Protein AF-A0A496VYL4-F1 (afdb_monomer)

Radius of gyration: 23.74 Å; Cα contacts (8 Å, |Δi|>4): 128; chains: 1; bounding box: 53×38×64 Å

Secondary structure (DSSP, 8-state):
--HHHHHHHHHHHHHHHHHHHHHHHTT-TT-HHHHHHHHHHHHHHHHHHHHHHHHHHHHHHHHHHGGG--HHHHHHHHHHTT-EEEEE-SSEEEEEPPGGG---TT-EEEEE-TT-TTTHHHHHHHHHHHHHHHTT--HHHHHHHHHTTTTTTTS-S--S-----

Structure (mmCIF, N/CA/C/O backbone):
data_AF-A0A496VYL4-F1
#
_entry.id   AF-A0A496VYL4-F1
#
loop_
_atom_site.group_PDB
_atom_site.id
_atom_site.type_symbol
_atom_site.label_atom_id
_atom_site.label_alt_id
_atom_site.label_comp_id
_atom_site.label_asym_id
_atom_site.label_entity_id
_atom_site.label_seq_id
_atom_site.pdbx_PDB_ins_code
_atom_site.Cartn_x
_atom_site.Cartn_y
_atom_site.Cartn_z
_atom_site.occupancy
_atom_site.B_iso_or_equiv
_atom_site.auth_seq_id
_atom_site.auth_comp_id
_atom_site.auth_asym_id
_atom_site.auth_atom_id
_atom_site.pdbx_PDB_model_num
ATOM 1 N N . MET A 1 1 ? -9.460 6.685 1.424 1.00 51.31 1 MET A N 1
ATOM 2 C CA . MET A 1 1 ? -9.322 6.609 2.893 1.00 51.31 1 MET A CA 1
ATOM 3 C C . MET A 1 1 ? -8.624 5.294 3.187 1.00 51.31 1 MET A C 1
ATOM 5 O O . MET A 1 1 ? -9.126 4.279 2.720 1.00 51.31 1 MET A O 1
ATOM 9 N N . ASN A 1 2 ? -7.431 5.313 3.788 1.00 74.12 2 ASN A N 1
ATOM 10 C CA . ASN A 1 2 ? -6.649 4.089 4.028 1.00 74.12 2 ASN A CA 1
ATOM 11 C C . ASN A 1 2 ? -7.262 3.313 5.215 1.00 74.12 2 ASN A C 1
ATOM 13 O O . ASN A 1 2 ? -7.763 3.931 6.154 1.00 74.12 2 ASN A O 1
ATOM 17 N N . THR A 1 3 ? -7.238 1.979 5.167 1.00 74.56 3 THR A N 1
ATOM 18 C CA . THR A 1 3 ? -7.681 1.055 6.225 1.00 74.56 3 THR A CA 1
ATOM 19 C C . THR A 1 3 ? -7.185 1.456 7.618 1.00 74.56 3 THR A C 1
ATOM 21 O O . THR A 1 3 ? -7.963 1.417 8.567 1.00 74.56 3 THR A O 1
ATOM 24 N N . ILE A 1 4 ? -5.937 1.923 7.740 1.00 76.88 4 ILE A N 1
ATOM 25 C CA . ILE A 1 4 ? -5.367 2.395 9.016 1.00 76.88 4 ILE A CA 1
ATOM 26 C C . ILE A 1 4 ? -6.142 3.612 9.553 1.00 76.88 4 ILE A C 1
ATOM 28 O O . ILE A 1 4 ? -6.553 3.612 10.709 1.00 76.88 4 ILE A O 1
ATOM 32 N N . GLN A 1 5 ? -6.444 4.600 8.704 1.00 74.06 5 GLN A N 1
ATOM 33 C CA . GLN A 1 5 ? -7.203 5.799 9.098 1.00 74.06 5 GLN A CA 1
ATOM 34 C C . GLN A 1 5 ? -8.640 5.465 9.523 1.00 74.06 5 GLN A C 1
ATOM 36 O O . GLN A 1 5 ? -9.181 6.078 10.442 1.00 74.06 5 GLN A O 1
ATOM 41 N N . LEU A 1 6 ? -9.269 4.484 8.865 1.00 79.12 6 LEU A N 1
ATOM 42 C CA . LEU A 1 6 ? -10.602 4.010 9.245 1.00 79.12 6 LEU A CA 1
ATOM 43 C C . LEU A 1 6 ? -10.576 3.326 10.624 1.00 79.12 6 LEU A C 1
ATOM 45 O O . LEU A 1 6 ? -11.468 3.556 11.441 1.00 79.12 6 LEU A O 1
ATOM 49 N N . LEU A 1 7 ? -9.546 2.519 10.901 1.00 81.69 7 LEU A N 1
ATOM 50 C CA . LEU A 1 7 ? -9.356 1.878 12.204 1.00 81.69 7 LEU A CA 1
ATOM 51 C C . LEU A 1 7 ? -9.106 2.909 13.314 1.00 81.69 7 LEU A C 1
ATOM 53 O O . LEU A 1 7 ? -9.735 2.817 14.366 1.00 81.69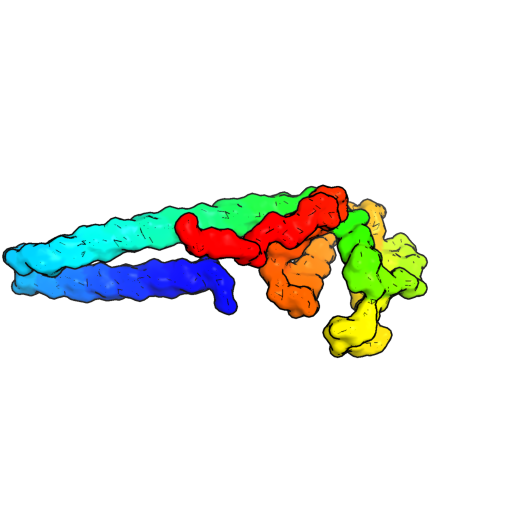 7 LEU A O 1
ATOM 57 N N . GLU A 1 8 ? -8.272 3.926 13.076 1.00 83.06 8 GLU A N 1
ATOM 58 C CA . GLU A 1 8 ? -8.048 5.026 14.030 1.00 83.06 8 GLU A CA 1
ATOM 59 C C . GLU A 1 8 ? -9.346 5.762 14.376 1.00 83.06 8 GLU A C 1
ATOM 61 O O . GLU A 1 8 ? -9.627 6.026 15.552 1.00 83.06 8 GLU A O 1
ATOM 66 N N . GLN A 1 9 ? -10.165 6.060 13.363 1.00 86.69 9 GLN A N 1
ATOM 67 C CA . GLN A 1 9 ? -11.455 6.708 13.565 1.00 86.69 9 GLN A CA 1
ATOM 68 C C . GLN A 1 9 ? -12.391 5.829 14.408 1.00 86.69 9 GLN A C 1
ATOM 70 O O . GLN A 1 9 ? -12.930 6.303 15.411 1.00 86.69 9 GLN A O 1
ATOM 75 N N . ASN A 1 10 ? -12.534 4.548 14.060 1.00 86.06 10 ASN A N 1
ATOM 76 C CA . ASN A 1 10 ? -13.405 3.615 14.782 1.00 86.06 10 ASN A CA 1
ATOM 77 C C . ASN A 1 10 ? -12.952 3.401 16.235 1.00 86.06 10 ASN A C 1
ATOM 79 O O . ASN A 1 10 ? -13.782 3.359 17.148 1.00 86.06 10 ASN A O 1
ATOM 83 N N . ILE A 1 11 ? -11.640 3.318 16.476 1.00 88.50 11 ILE A N 1
ATOM 84 C CA . ILE A 1 11 ? -11.063 3.248 17.825 1.00 88.50 11 ILE A CA 1
ATOM 85 C C . ILE A 1 11 ? -11.419 4.517 18.611 1.00 88.50 11 ILE A C 1
ATOM 87 O O . ILE A 1 11 ? -11.909 4.426 19.740 1.00 88.50 11 ILE A O 1
ATOM 91 N N . SER A 1 12 ? -11.235 5.700 18.015 1.00 90.38 12 SER A N 1
ATOM 92 C CA . SER A 1 12 ? -11.569 6.985 18.646 1.00 90.38 12 SER A CA 1
ATOM 93 C C . SER A 1 12 ? -13.055 7.090 19.006 1.00 90.38 12 SER A C 1
ATOM 95 O O . SER A 1 12 ? -13.408 7.499 20.116 1.00 90.38 12 SER A O 1
ATOM 97 N N . GLU A 1 13 ? -13.943 6.697 18.094 1.00 90.81 13 GLU A N 1
ATOM 98 C CA . GLU A 1 13 ? -15.390 6.692 18.322 1.00 90.81 13 GLU A CA 1
ATOM 99 C C . GLU A 1 13 ? -15.789 5.703 19.425 1.00 90.81 13 GLU A C 1
ATOM 101 O O . GLU A 1 13 ? -16.562 6.056 20.322 1.00 90.81 13 GLU A O 1
ATOM 106 N N . THR A 1 14 ? -15.191 4.510 19.439 1.00 88.38 14 THR A N 1
ATOM 107 C CA . THR A 1 14 ? -15.433 3.495 20.477 1.00 88.38 14 THR A CA 1
ATOM 108 C C . THR A 1 14 ? -14.983 3.984 21.857 1.00 88.38 14 THR A C 1
ATOM 110 O O . THR A 1 14 ? -15.708 3.804 22.838 1.00 88.38 14 THR A O 1
ATOM 113 N N . TYR A 1 15 ? -13.850 4.689 21.951 1.00 91.75 15 TYR A N 1
ATOM 114 C CA . TYR A 1 15 ? -13.413 5.327 23.198 1.00 91.75 15 TYR A CA 1
ATOM 115 C C . TYR A 1 15 ? -14.399 6.388 23.701 1.00 91.75 15 TYR A C 1
ATOM 117 O O . TYR A 1 15 ? -14.704 6.425 24.896 1.00 91.75 15 TYR A O 1
ATOM 125 N N . LYS A 1 16 ? -14.937 7.232 22.809 1.00 92.31 16 LYS A N 1
ATOM 126 C CA . LYS A 1 16 ? -15.950 8.239 23.179 1.00 92.31 16 LYS A CA 1
ATOM 127 C C . LYS A 1 16 ? -17.212 7.579 23.734 1.00 92.31 16 LYS A C 1
ATOM 129 O O . LYS A 1 16 ? -17.768 8.055 24.728 1.00 92.31 16 LYS A O 1
ATOM 134 N N . LEU A 1 17 ? -17.649 6.478 23.119 1.00 89.88 17 LEU A N 1
ATOM 135 C CA . LEU A 1 17 ? -18.786 5.698 23.602 1.00 89.88 17 LEU A CA 1
ATOM 136 C C . LEU A 1 17 ? -18.491 5.083 24.971 1.00 89.88 17 LEU A C 1
ATOM 138 O O . LEU A 1 17 ? -19.276 5.290 25.894 1.00 89.88 17 LEU A O 1
ATOM 142 N N . LEU A 1 18 ? -17.350 4.412 25.143 1.00 89.75 18 LEU A N 1
ATOM 143 C CA . LEU A 1 18 ? -16.940 3.849 26.434 1.00 89.75 18 LEU A CA 1
ATOM 144 C C . LEU A 1 18 ? -16.974 4.900 27.545 1.00 89.75 18 LEU A C 1
ATOM 146 O O . LEU A 1 18 ? -17.650 4.695 28.550 1.00 89.75 18 LEU A O 1
ATOM 150 N N . PHE A 1 19 ? -16.358 6.062 27.322 1.00 91.00 19 PHE A N 1
ATOM 151 C CA . PHE A 1 19 ? -16.356 7.157 28.293 1.00 91.00 19 PHE A CA 1
ATOM 152 C C . PHE A 1 19 ? -17.774 7.646 28.638 1.00 91.00 19 PHE A C 1
ATOM 154 O O . PHE A 1 19 ? -18.091 7.919 29.798 1.00 91.00 19 PHE A O 1
ATOM 161 N N . SER A 1 20 ? -18.665 7.742 27.645 1.00 91.25 20 SER A N 1
ATOM 162 C CA . SER A 1 20 ? -20.067 8.121 27.866 1.00 91.25 20 SER A CA 1
ATOM 163 C C . SER A 1 20 ? -20.814 7.094 28.725 1.00 91.25 20 SER A C 1
ATOM 165 O O . SER A 1 20 ? -21.515 7.462 29.672 1.00 91.25 20 SER A O 1
ATOM 167 N N . TYR A 1 21 ? -20.642 5.805 28.428 1.00 87.12 21 TYR A N 1
ATOM 168 C CA . TYR A 1 21 ? -21.300 4.722 29.155 1.00 87.12 21 TYR A CA 1
ATOM 169 C C . TYR A 1 21 ? -20.730 4.539 30.567 1.00 87.12 21 TYR A C 1
ATOM 171 O O . TYR A 1 21 ? -21.499 4.295 31.496 1.00 87.12 21 TYR A O 1
ATOM 179 N N . GLU A 1 22 ? -19.425 4.729 30.769 1.00 90.25 22 GLU A N 1
ATOM 180 C CA . GLU A 1 22 ? -18.802 4.712 32.097 1.00 90.25 22 GLU A CA 1
ATOM 181 C C . GLU A 1 22 ? -19.347 5.846 32.972 1.00 90.25 22 GLU A C 1
ATOM 183 O O . GLU A 1 22 ? -19.775 5.601 34.100 1.00 90.25 22 GLU A O 1
ATOM 188 N N . ASN A 1 23 ? -19.464 7.060 32.425 1.00 91.31 23 ASN A N 1
ATOM 189 C CA . ASN A 1 23 ? -20.078 8.197 33.121 1.00 91.31 23 ASN A CA 1
ATOM 190 C C . ASN A 1 23 ? -21.573 8.015 33.419 1.00 91.31 23 ASN A C 1
ATOM 192 O O . ASN A 1 23 ? -22.112 8.654 34.323 1.00 91.31 23 ASN A O 1
ATOM 196 N N . ARG A 1 24 ? -22.281 7.192 32.642 1.00 88.94 24 ARG A N 1
ATOM 197 C CA . ARG A 1 24 ? -23.668 6.815 32.944 1.00 88.94 24 ARG A CA 1
ATOM 198 C C . ARG A 1 24 ? -23.723 5.753 34.034 1.00 88.94 24 ARG A C 1
ATOM 200 O O . ARG A 1 24 ? -24.541 5.864 34.940 1.00 88.94 24 ARG A O 1
ATOM 207 N N . LEU A 1 25 ? -22.820 4.776 33.998 1.00 88.31 25 LEU A N 1
ATOM 208 C CA . LEU A 1 25 ? -22.752 3.723 35.007 1.00 88.31 25 LEU A CA 1
ATOM 209 C C . LEU A 1 25 ? -22.365 4.268 36.392 1.00 88.31 25 LEU A C 1
ATOM 211 O O . LEU A 1 25 ? -22.853 3.753 37.392 1.00 88.31 25 LEU A O 1
ATOM 215 N N . THR A 1 26 ? -21.557 5.329 36.482 1.00 89.31 26 THR A N 1
ATOM 216 C CA . THR A 1 26 ? -21.284 5.991 37.776 1.00 89.31 26 THR A CA 1
ATOM 217 C C . THR A 1 26 ? -22.541 6.594 38.405 1.00 89.31 26 THR A C 1
ATOM 219 O O . THR A 1 26 ? -22.654 6.623 39.628 1.00 89.31 26 THR A O 1
ATOM 222 N N . LYS A 1 27 ? -23.502 7.036 37.584 1.00 92.12 27 LYS A N 1
ATOM 223 C CA . LYS A 1 27 ? -24.802 7.562 38.032 1.00 92.12 27 LYS A CA 1
ATOM 224 C C . LYS A 1 27 ? -25.814 6.451 38.311 1.00 92.12 27 LYS A C 1
ATOM 226 O O . LYS A 1 27 ? -26.650 6.597 39.195 1.00 92.12 27 LYS A O 1
ATOM 231 N N . GLU A 1 28 ? -25.723 5.340 37.583 1.00 90.50 28 GLU A N 1
ATOM 232 C CA . GLU A 1 28 ? -26.632 4.195 37.682 1.00 90.50 28 GLU A CA 1
ATOM 233 C C . GLU A 1 28 ? -25.863 2.872 37.881 1.00 90.50 28 GLU A C 1
ATOM 235 O O . GLU A 1 28 ? -25.873 1.995 37.011 1.00 90.50 28 GLU A O 1
ATOM 240 N N . PRO A 1 29 ? -25.198 2.666 39.032 1.00 84.69 29 PRO A N 1
ATOM 241 C CA . PRO A 1 29 ? -24.260 1.555 39.207 1.00 84.69 29 PRO A CA 1
ATOM 242 C C . PRO A 1 29 ? -24.925 0.174 39.158 1.00 84.69 29 PRO A C 1
ATOM 244 O O . PRO A 1 29 ? -24.263 -0.813 38.827 1.00 84.69 29 PRO A O 1
ATOM 247 N N . ALA A 1 30 ? -26.221 0.083 39.464 1.00 88.62 30 ALA A N 1
ATOM 248 C CA . ALA A 1 30 ? -26.996 -1.158 39.419 1.00 88.62 30 ALA A CA 1
ATOM 249 C C . ALA A 1 30 ? -27.531 -1.504 38.014 1.00 88.62 30 ALA A C 1
ATOM 251 O O . ALA A 1 30 ? -28.143 -2.557 37.839 1.00 88.62 30 ALA A O 1
ATOM 252 N N . ASN A 1 31 ? -27.311 -0.652 37.007 1.00 90.94 31 ASN A N 1
ATOM 253 C CA . ASN A 1 31 ? -27.833 -0.868 35.662 1.00 90.94 31 ASN A CA 1
ATOM 254 C C . ASN A 1 31 ? -27.045 -1.975 34.937 1.00 90.94 31 ASN A C 1
ATOM 256 O O . ASN A 1 31 ? -25.977 -1.758 34.360 1.00 90.94 31 ASN A O 1
ATOM 260 N N . PHE A 1 32 ? -27.586 -3.192 34.988 1.00 89.38 32 PHE A N 1
ATOM 261 C CA . PHE A 1 32 ? -26.968 -4.390 34.422 1.00 89.38 32 PHE A CA 1
ATOM 262 C C . PHE A 1 32 ? -26.804 -4.315 32.897 1.00 89.38 32 PHE A C 1
ATOM 264 O O . PHE A 1 32 ? -25.782 -4.752 32.370 1.00 89.38 32 PHE A O 1
ATOM 271 N N . ALA A 1 33 ? -27.759 -3.697 32.196 1.00 89.75 33 ALA A N 1
ATOM 272 C CA . ALA A 1 33 ? -27.672 -3.510 30.751 1.00 89.75 33 ALA A CA 1
ATOM 273 C C . ALA A 1 33 ? -26.469 -2.627 30.376 1.00 89.75 33 ALA A C 1
ATOM 275 O O . ALA A 1 33 ? -25.699 -2.996 29.494 1.00 89.75 33 ALA A O 1
ATOM 276 N N . LEU A 1 34 ? -26.236 -1.522 31.102 1.00 86.69 34 LEU A N 1
ATOM 277 C CA . LEU A 1 34 ? -25.059 -0.669 30.882 1.00 86.69 34 LEU A CA 1
ATOM 278 C C . LEU A 1 34 ? -23.742 -1.424 31.110 1.00 86.69 34 LEU A C 1
ATOM 280 O O . LEU A 1 34 ? -22.788 -1.221 30.358 1.00 86.69 34 LEU A O 1
ATOM 284 N N . ARG A 1 35 ? -23.684 -2.318 32.106 1.00 86.62 35 ARG A N 1
ATOM 285 C CA . ARG A 1 35 ? -22.493 -3.146 32.368 1.00 86.62 35 ARG A CA 1
ATOM 286 C C . ARG A 1 35 ? -22.199 -4.112 31.221 1.00 86.62 35 ARG A C 1
ATOM 288 O O . ARG A 1 35 ? -21.048 -4.203 30.799 1.00 86.62 35 ARG A O 1
ATOM 295 N N . LEU A 1 36 ? -23.222 -4.793 30.701 1.00 90.38 36 LEU A N 1
ATOM 296 C CA . LEU A 1 36 ? -23.075 -5.691 29.551 1.00 90.38 36 LEU A CA 1
ATOM 297 C C . LEU A 1 36 ? -22.625 -4.934 28.298 1.00 90.38 36 LEU A C 1
ATOM 299 O O . LEU A 1 36 ? -21.694 -5.369 27.620 1.00 90.38 36 LEU A O 1
ATOM 303 N N . THR A 1 37 ? -23.227 -3.774 28.025 1.00 90.38 37 THR A N 1
ATOM 304 C CA . THR A 1 37 ? -22.833 -2.935 26.886 1.00 90.38 37 THR A CA 1
ATOM 305 C C . THR A 1 37 ? -21.386 -2.467 27.011 1.00 90.38 37 THR A C 1
ATOM 307 O O . THR A 1 37 ? -20.636 -2.547 26.042 1.00 90.38 37 THR A O 1
ATOM 310 N N . LEU A 1 38 ? -20.948 -2.045 28.202 1.00 89.50 38 LEU A N 1
ATOM 311 C CA . LEU A 1 38 ? -19.550 -1.676 28.445 1.00 89.50 38 LEU A CA 1
ATOM 312 C C . LEU A 1 38 ? -18.589 -2.842 28.218 1.00 89.50 38 LEU A C 1
ATOM 314 O O . LEU A 1 38 ? -17.527 -2.650 27.631 1.00 89.50 38 LEU A O 1
ATOM 318 N N . GLN A 1 39 ? -18.952 -4.048 28.654 1.00 91.38 39 GLN A N 1
ATOM 319 C CA . GLN A 1 39 ? -18.135 -5.234 28.414 1.00 91.38 39 GLN A CA 1
ATOM 320 C C . GLN A 1 39 ? -18.011 -5.533 26.914 1.00 91.38 39 GLN A C 1
ATOM 322 O O . GLN A 1 39 ? -16.901 -5.746 26.434 1.00 91.38 39 GLN A O 1
ATOM 327 N N . SER A 1 40 ? -19.117 -5.472 26.168 1.00 90.81 40 SER A N 1
ATOM 328 C CA . SER A 1 40 ? -19.110 -5.663 24.712 1.00 90.81 40 SER A CA 1
ATOM 329 C C . SER A 1 40 ? -18.275 -4.600 23.990 1.00 90.81 40 SER A C 1
ATOM 331 O O . SER A 1 40 ? -17.452 -4.949 23.147 1.00 90.81 40 SER A O 1
ATOM 333 N N . LEU A 1 41 ? -18.409 -3.323 24.369 1.00 87.94 41 LEU A N 1
ATOM 334 C CA . LEU A 1 41 ? -17.611 -2.232 23.802 1.00 87.94 41 LEU A CA 1
ATOM 335 C C . LEU A 1 41 ? -16.112 -2.396 24.090 1.00 87.94 41 LEU A C 1
ATOM 337 O O . LEU A 1 41 ? -15.293 -2.105 23.223 1.00 87.94 41 LEU A O 1
ATOM 341 N N . ARG A 1 42 ? -15.736 -2.885 25.280 1.00 91.44 42 ARG A N 1
ATOM 342 C CA . ARG A 1 42 ? -14.332 -3.178 25.618 1.00 91.44 42 ARG A CA 1
ATOM 343 C C . ARG A 1 42 ? -13.775 -4.326 24.784 1.00 91.44 42 ARG A C 1
ATOM 345 O O . ARG A 1 42 ? -12.652 -4.221 24.301 1.00 91.44 42 ARG A O 1
ATOM 352 N N . THR A 1 43 ? -14.550 -5.394 24.590 1.00 91.81 43 THR A N 1
ATOM 353 C CA . THR A 1 43 ? -14.153 -6.497 23.705 1.00 91.81 43 THR A CA 1
ATOM 354 C C . THR A 1 43 ? -13.946 -5.996 22.280 1.00 91.81 43 THR A C 1
ATOM 356 O O . THR A 1 43 ? -12.889 -6.232 21.705 1.00 91.81 43 THR A O 1
ATOM 359 N N . HIS A 1 44 ? -14.899 -5.227 21.753 1.00 89.75 44 HIS A N 1
ATOM 360 C CA . HIS A 1 44 ? -14.795 -4.672 20.408 1.00 89.75 44 HIS A CA 1
ATOM 361 C C . HIS A 1 44 ? -13.591 -3.729 20.251 1.00 89.75 44 HIS A C 1
ATOM 363 O O . HIS A 1 44 ? -12.873 -3.796 19.257 1.00 89.75 44 HIS A O 1
ATOM 369 N N . LEU A 1 45 ? -13.313 -2.887 21.254 1.00 89.62 45 LEU A N 1
ATOM 370 C CA . LEU A 1 45 ? -12.129 -2.029 21.253 1.00 89.62 45 LEU A CA 1
ATOM 371 C C . LEU A 1 45 ? -10.834 -2.850 21.184 1.00 89.62 45 LEU A C 1
ATOM 373 O O . LEU A 1 45 ? -9.944 -2.508 20.410 1.00 89.62 45 LEU A O 1
ATOM 377 N N . ASN A 1 46 ? -10.732 -3.930 21.962 1.00 88.44 46 ASN A N 1
ATOM 378 C CA . ASN A 1 46 ? -9.560 -4.806 21.933 1.00 88.44 46 ASN A CA 1
ATOM 379 C C . ASN A 1 46 ? -9.378 -5.454 20.552 1.00 88.44 46 ASN A C 1
ATOM 381 O O . ASN A 1 46 ? -8.258 -5.512 20.052 1.00 88.44 46 ASN A O 1
ATOM 385 N N . GLU A 1 47 ? -10.462 -5.902 19.914 1.00 90.44 47 GLU A N 1
ATOM 386 C CA . GLU A 1 47 ? -10.424 -6.448 18.551 1.00 90.44 47 GLU A CA 1
ATOM 387 C C . GLU A 1 47 ? -9.922 -5.410 17.540 1.00 90.44 47 GLU A C 1
ATOM 389 O O . GLU A 1 47 ? -9.008 -5.699 16.767 1.00 90.44 47 GLU A O 1
ATOM 394 N N . LEU A 1 48 ?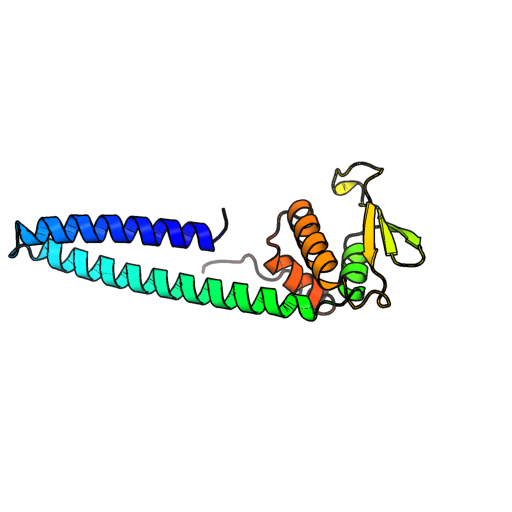 -10.457 -4.185 17.584 1.00 86.06 48 LEU A N 1
ATOM 395 C CA . LEU A 1 48 ? -10.018 -3.090 16.714 1.00 86.06 48 LEU A CA 1
ATOM 396 C C . LEU A 1 48 ? -8.542 -2.735 16.938 1.00 86.06 48 LEU A C 1
ATOM 398 O O . LEU A 1 48 ? -7.815 -2.482 15.979 1.00 86.06 48 LEU A O 1
ATOM 402 N N . GLN A 1 49 ? -8.076 -2.739 18.188 1.00 85.94 49 GLN A N 1
ATOM 403 C CA . GLN A 1 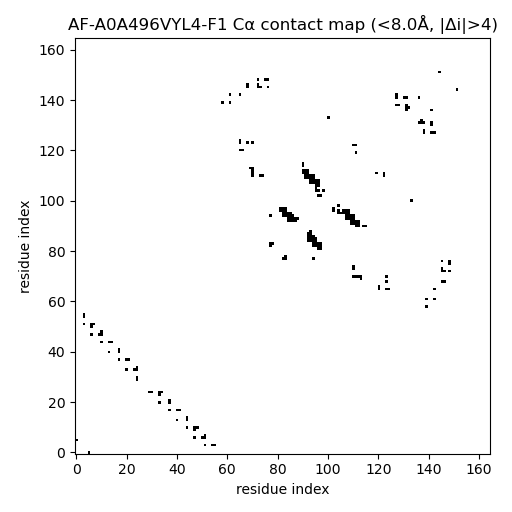49 ? -6.671 -2.485 18.517 1.00 85.94 49 GLN A CA 1
ATOM 404 C C . GLN A 1 49 ? -5.736 -3.588 18.015 1.00 85.94 49 GLN A C 1
ATOM 406 O O . GLN A 1 49 ? -4.629 -3.281 17.567 1.00 85.94 49 GLN A O 1
ATOM 411 N N . THR A 1 50 ? -6.166 -4.850 18.063 1.00 88.00 50 THR A N 1
ATOM 412 C CA . THR A 1 50 ? -5.422 -5.970 17.473 1.00 88.00 50 THR A CA 1
ATOM 413 C C . THR A 1 50 ? -5.326 -5.807 15.960 1.00 88.00 50 THR A C 1
ATOM 415 O O . THR A 1 50 ? -4.221 -5.809 15.427 1.00 88.00 50 THR A O 1
ATOM 418 N N . GLN A 1 51 ? -6.447 -5.539 15.284 1.00 81.62 51 GLN A N 1
ATOM 419 C CA . GLN A 1 51 ? -6.467 -5.302 13.835 1.00 81.62 51 GLN A CA 1
ATOM 420 C C . GLN A 1 51 ? -5.584 -4.116 13.431 1.00 81.62 51 GLN A C 1
ATOM 422 O O . GLN A 1 51 ? -4.861 -4.183 12.441 1.00 81.62 51 GLN A O 1
ATOM 427 N N . TYR A 1 52 ? -5.605 -3.033 14.211 1.00 79.75 52 TYR A N 1
ATOM 428 C CA . TYR A 1 52 ? -4.745 -1.873 13.985 1.00 79.75 52 TYR A CA 1
ATOM 429 C C . TYR A 1 52 ? -3.259 -2.216 14.131 1.00 79.75 52 TYR A C 1
ATOM 431 O O . TYR A 1 52 ? -2.441 -1.768 13.328 1.00 79.75 52 TYR A O 1
ATOM 439 N N . ARG A 1 53 ? -2.898 -3.031 15.129 1.00 83.81 53 ARG A N 1
ATOM 440 C CA . ARG A 1 53 ? -1.517 -3.487 15.321 1.00 83.81 53 ARG A CA 1
ATOM 441 C C . ARG A 1 53 ? -1.053 -4.359 14.162 1.00 83.81 53 ARG A C 1
ATOM 443 O O . ARG A 1 53 ? -0.000 -4.080 13.606 1.00 83.81 53 ARG A O 1
ATOM 450 N N . GLU A 1 54 ? -1.850 -5.346 13.768 1.00 80.69 54 GLU A N 1
ATOM 451 C CA . GLU A 1 54 ? -1.546 -6.234 12.640 1.00 80.69 54 GLU A CA 1
ATOM 452 C C . GLU A 1 54 ? -1.397 -5.446 11.331 1.00 80.69 54 GLU A C 1
ATOM 454 O O . GLU A 1 54 ? -0.442 -5.652 10.585 1.00 80.69 54 GLU A O 1
ATOM 459 N N . ALA A 1 55 ? -2.289 -4.483 11.077 1.00 72.12 55 ALA A N 1
ATOM 460 C CA . ALA A 1 55 ? -2.204 -3.608 9.910 1.00 72.12 55 ALA A CA 1
ATOM 461 C C . ALA A 1 55 ? -0.933 -2.739 9.919 1.00 72.12 55 ALA A C 1
ATOM 463 O O . ALA A 1 55 ? -0.310 -2.553 8.873 1.00 72.12 55 ALA A O 1
ATOM 464 N N . ASN A 1 56 ? -0.520 -2.239 11.086 1.00 72.19 56 ASN A N 1
ATOM 465 C CA . ASN A 1 56 ? 0.724 -1.481 11.228 1.00 72.19 56 ASN A CA 1
ATOM 466 C C . ASN A 1 56 ? 1.975 -2.354 11.112 1.00 72.19 56 ASN A C 1
ATOM 468 O O . ASN A 1 56 ? 2.952 -1.915 10.519 1.00 72.19 56 ASN A O 1
ATOM 472 N N . GLU A 1 57 ? 1.965 -3.577 11.639 1.00 72.50 57 GLU A N 1
ATOM 473 C CA . GLU A 1 57 ? 3.077 -4.523 11.486 1.00 72.50 57 GLU A CA 1
ATOM 474 C C . GLU A 1 57 ? 3.250 -4.934 10.021 1.00 72.50 57 GLU A C 1
ATOM 476 O O . GLU A 1 57 ? 4.375 -4.951 9.521 1.00 72.50 57 GLU A O 1
ATOM 481 N N . LEU A 1 58 ? 2.147 -5.167 9.301 1.00 64.00 58 LEU A N 1
ATOM 482 C CA . LEU A 1 58 ? 2.150 -5.373 7.850 1.00 64.00 58 LEU A CA 1
ATOM 483 C C . LEU A 1 58 ? 2.687 -4.139 7.114 1.00 64.00 58 LEU A C 1
ATOM 485 O O . LEU A 1 58 ? 3.564 -4.263 6.267 1.00 64.00 58 LEU A O 1
ATOM 489 N N . SER A 1 59 ? 2.227 -2.935 7.462 1.00 59.69 59 SER A N 1
ATOM 490 C CA . SER A 1 59 ? 2.728 -1.695 6.852 1.00 59.69 59 SER A CA 1
ATOM 491 C C . SER A 1 59 ? 4.218 -1.451 7.140 1.00 59.69 59 SER A C 1
ATOM 493 O O . SER A 1 59 ? 4.938 -0.987 6.260 1.00 59.69 59 SER A O 1
ATOM 495 N N . SER A 1 60 ? 4.686 -1.783 8.345 1.00 53.31 60 SER A N 1
ATOM 496 C CA . SER A 1 60 ? 6.086 -1.678 8.775 1.00 53.31 60 SER A CA 1
ATOM 497 C C . SER A 1 60 ? 6.978 -2.670 8.035 1.00 53.31 60 SER A C 1
ATOM 499 O O . SER A 1 60 ? 8.016 -2.280 7.511 1.00 53.31 60 SER A O 1
ATOM 501 N N . THR A 1 61 ? 6.566 -3.936 7.944 1.00 56.81 61 THR A N 1
ATOM 502 C CA . THR A 1 61 ? 7.316 -4.958 7.194 1.00 56.81 61 THR A CA 1
ATOM 503 C C . THR A 1 61 ? 7.360 -4.658 5.699 1.00 56.81 61 THR A C 1
ATOM 505 O O . THR A 1 61 ? 8.352 -4.974 5.054 1.00 56.81 61 THR A O 1
ATOM 508 N N . LEU A 1 62 ? 6.334 -4.004 5.149 1.00 54.19 62 LEU A N 1
ATOM 509 C CA . LEU A 1 62 ? 6.308 -3.564 3.752 1.00 54.19 62 LEU A CA 1
ATOM 510 C C . LEU A 1 62 ? 7.238 -2.365 3.485 1.00 54.19 62 LEU A C 1
ATOM 512 O O . LEU A 1 62 ? 7.845 -2.295 2.419 1.00 54.19 62 LEU A O 1
ATOM 516 N N . LEU A 1 63 ? 7.416 -1.457 4.451 1.00 51.25 63 LEU A N 1
ATOM 517 C CA . LEU A 1 63 ? 8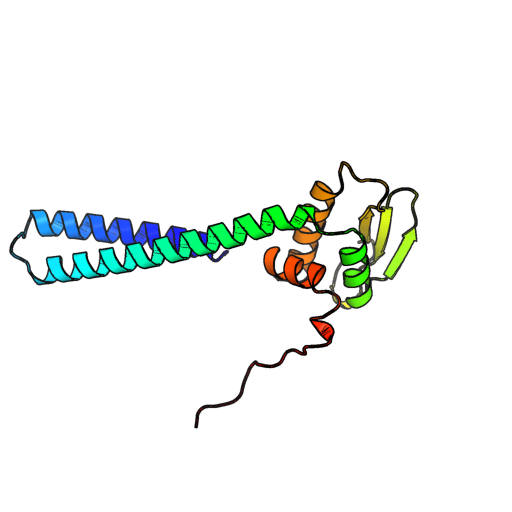.384 -0.355 4.349 1.00 51.25 63 LEU A CA 1
ATOM 518 C C . LEU A 1 63 ? 9.839 -0.845 4.391 1.00 51.25 63 LEU A C 1
ATOM 520 O O . LEU A 1 63 ? 10.644 -0.384 3.579 1.00 51.25 63 LEU A O 1
ATOM 524 N N . ASP A 1 64 ? 10.154 -1.817 5.253 1.00 54.78 64 ASP A N 1
ATOM 525 C CA . ASP A 1 64 ? 11.475 -2.475 5.288 1.00 54.78 64 ASP A CA 1
ATOM 526 C C . ASP A 1 64 ? 11.771 -3.219 3.970 1.00 54.78 64 ASP A C 1
ATOM 528 O O . ASP A 1 64 ? 12.909 -3.355 3.521 1.00 54.78 64 ASP A O 1
ATOM 532 N N . ASP A 1 65 ? 10.720 -3.643 3.277 1.00 58.91 65 ASP A N 1
ATOM 533 C CA . ASP A 1 65 ? 10.799 -4.458 2.079 1.00 58.91 65 ASP A CA 1
ATOM 534 C C . ASP A 1 65 ? 11.107 -3.671 0.791 1.00 58.91 65 ASP A C 1
ATOM 536 O O . ASP A 1 65 ? 11.530 -4.274 -0.209 1.00 58.91 65 ASP A O 1
ATOM 540 N N . ILE A 1 66 ? 10.945 -2.342 0.804 1.00 63.47 66 ILE A N 1
ATOM 541 C CA . ILE A 1 66 ? 11.358 -1.451 -0.294 1.00 63.47 66 ILE A CA 1
ATOM 542 C C . ILE A 1 66 ? 12.880 -1.473 -0.468 1.00 63.47 66 ILE A C 1
ATOM 544 O O . ILE A 1 66 ? 13.368 -1.358 -1.597 1.00 63.47 66 ILE A O 1
ATOM 548 N N . GLU A 1 67 ? 13.637 -1.690 0.613 1.00 60.19 67 GLU A N 1
ATOM 549 C CA . GLU A 1 67 ? 15.103 -1.768 0.576 1.00 60.19 67 GLU A CA 1
ATOM 550 C C . GLU A 1 67 ? 15.620 -2.905 -0.317 1.00 60.19 67 GLU A C 1
ATOM 552 O O . GLU A 1 67 ? 16.757 -2.867 -0.793 1.00 60.19 67 GLU A O 1
ATOM 557 N N . HIS A 1 68 ? 14.772 -3.896 -0.592 1.00 69.19 68 HIS A N 1
ATOM 558 C CA . HIS A 1 68 ? 15.087 -5.061 -1.413 1.00 69.19 68 HIS A CA 1
ATOM 559 C C . HIS A 1 68 ? 14.510 -4.996 -2.833 1.00 69.19 68 HIS A C 1
ATOM 561 O O . HIS A 1 68 ? 14.745 -5.911 -3.633 1.00 69.19 68 HIS A O 1
ATOM 567 N N . LEU A 1 69 ? 13.764 -3.940 -3.178 1.00 76.31 69 LEU A N 1
ATOM 568 C CA . LEU A 1 69 ? 13.312 -3.740 -4.552 1.00 76.31 69 LEU A CA 1
ATOM 569 C C . LEU A 1 69 ? 14.512 -3.426 -5.440 1.00 76.31 69 LEU A C 1
ATOM 571 O O . LEU A 1 69 ? 15.320 -2.555 -5.129 1.00 76.31 69 LEU A O 1
ATOM 575 N N . LYS A 1 70 ? 14.625 -4.121 -6.570 1.00 82.25 70 LYS A N 1
ATOM 576 C CA . LYS A 1 70 ? 15.677 -3.877 -7.559 1.00 82.25 70 LYS A CA 1
ATOM 577 C C . LYS A 1 70 ? 15.144 -2.987 -8.679 1.00 82.25 70 LYS A C 1
ATOM 579 O O . LYS A 1 70 ? 13.976 -3.141 -9.038 1.00 82.25 70 LYS A O 1
ATOM 584 N N . PRO A 1 71 ? 15.982 -2.135 -9.298 1.00 86.00 71 PRO A N 1
ATOM 585 C CA . PRO A 1 71 ? 15.589 -1.368 -10.480 1.00 86.00 71 PRO A CA 1
ATOM 586 C C . PRO A 1 71 ? 14.951 -2.222 -11.574 1.00 86.00 71 PRO A C 1
ATOM 588 O O . PRO A 1 71 ? 13.963 -1.811 -12.176 1.00 86.00 71 PRO A O 1
ATOM 591 N N . GLN A 1 72 ? 15.448 -3.448 -11.758 1.00 85.62 72 GLN A N 1
ATOM 592 C CA . GLN A 1 72 ? 14.915 -4.386 -12.740 1.00 85.62 72 GLN A CA 1
ATOM 593 C C . GLN A 1 72 ? 13.420 -4.690 -12.547 1.00 85.62 72 GLN A C 1
ATOM 595 O O . GLN A 1 72 ? 12.698 -4.770 -13.531 1.00 85.62 72 GLN A O 1
ATOM 600 N N . TYR A 1 73 ? 12.921 -4.767 -11.307 1.00 87.12 73 TYR A N 1
ATOM 601 C CA . TYR A 1 73 ? 11.502 -5.049 -11.049 1.00 87.12 73 TYR A CA 1
ATOM 602 C C . TYR A 1 73 ? 10.582 -3.947 -11.585 1.00 87.12 73 TYR A C 1
ATOM 604 O O . TYR A 1 73 ? 9.491 -4.226 -12.074 1.00 87.12 73 TYR A O 1
ATOM 612 N N . PHE A 1 74 ? 11.036 -2.694 -11.526 1.00 88.00 74 PHE A N 1
ATOM 613 C CA . PHE A 1 74 ? 10.310 -1.563 -12.095 1.00 88.00 74 PHE A CA 1
ATOM 614 C C . PHE A 1 74 ? 10.358 -1.592 -13.616 1.00 88.00 74 PHE A C 1
ATOM 616 O O . PHE A 1 74 ? 9.334 -1.387 -14.254 1.00 88.00 74 PHE A O 1
ATOM 623 N N . VAL A 1 75 ? 11.526 -1.882 -14.194 1.00 89.81 75 VAL A N 1
ATOM 624 C CA . VAL A 1 75 ? 11.680 -2.018 -15.648 1.00 89.81 75 VAL A CA 1
ATOM 625 C C . VAL A 1 75 ? 10.738 -3.091 -16.192 1.00 89.81 75 VAL A C 1
ATOM 627 O O . VAL A 1 75 ? 9.955 -2.808 -17.096 1.00 89.81 75 VAL A O 1
ATOM 630 N N . ASP A 1 76 ? 10.762 -4.286 -15.606 1.00 87.88 76 ASP A N 1
ATOM 631 C CA . ASP A 1 76 ? 9.926 -5.408 -16.040 1.00 87.88 76 ASP A CA 1
ATOM 632 C C . ASP A 1 76 ? 8.437 -5.067 -15.933 1.00 87.88 76 ASP A C 1
ATOM 634 O O . ASP A 1 76 ? 7.672 -5.307 -16.868 1.00 87.88 76 ASP A O 1
ATOM 638 N N . PHE A 1 77 ? 8.028 -4.449 -14.822 1.00 89.56 77 PHE A N 1
ATOM 639 C CA . PHE A 1 77 ? 6.653 -4.005 -14.625 1.00 89.56 77 PHE A CA 1
ATOM 640 C C . PHE A 1 77 ? 6.220 -2.957 -15.656 1.00 89.56 77 PHE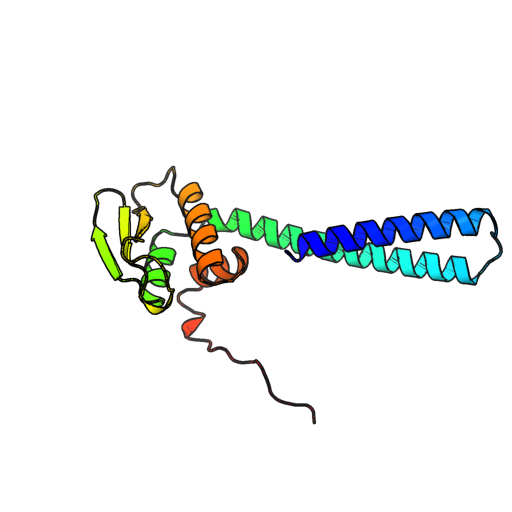 A C 1
ATOM 642 O O . PHE A 1 77 ? 5.146 -3.082 -16.239 1.00 89.56 77 PHE A O 1
ATOM 649 N N . LEU A 1 78 ? 7.040 -1.935 -15.911 1.00 91.44 78 LEU A N 1
ATOM 650 C CA . LEU A 1 78 ? 6.714 -0.881 -16.873 1.00 91.44 78 LEU A CA 1
ATOM 651 C C . LEU A 1 78 ? 6.546 -1.454 -18.282 1.00 91.44 78 LEU A C 1
ATOM 653 O O . LEU A 1 78 ? 5.540 -1.176 -18.936 1.00 91.44 78 LEU A O 1
ATOM 657 N N . LEU A 1 79 ? 7.476 -2.307 -18.715 1.00 90.50 79 LEU A N 1
ATOM 658 C CA . LEU A 1 79 ? 7.393 -2.981 -20.011 1.00 90.50 79 LEU A CA 1
ATOM 659 C C . LEU A 1 79 ? 6.138 -3.853 -20.114 1.00 90.50 79 LEU A C 1
ATOM 661 O O . LEU A 1 79 ? 5.439 -3.813 -21.126 1.00 90.50 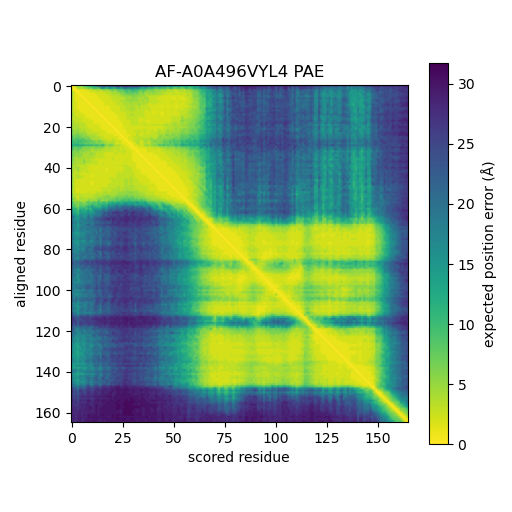79 LEU A O 1
ATOM 665 N N . LEU A 1 80 ? 5.811 -4.596 -19.055 1.00 88.81 80 LEU A N 1
ATOM 666 C CA . LEU A 1 80 ? 4.616 -5.434 -19.008 1.00 88.81 80 LEU A CA 1
ATOM 667 C C . LEU A 1 80 ? 3.322 -4.620 -19.104 1.00 88.81 80 LEU A C 1
ATOM 669 O O . LEU A 1 80 ? 2.377 -5.033 -19.775 1.00 88.81 80 LEU A O 1
ATOM 673 N N . MET A 1 81 ? 3.287 -3.451 -18.470 1.00 88.25 81 MET A N 1
ATOM 674 C CA . MET A 1 81 ? 2.151 -2.533 -18.542 1.00 88.25 81 MET A CA 1
ATOM 675 C C . MET A 1 81 ? 2.123 -1.706 -19.840 1.00 88.25 81 MET A C 1
ATOM 677 O O . MET A 1 81 ? 1.260 -0.843 -20.002 1.00 88.25 81 MET A O 1
ATOM 681 N N . GLY A 1 82 ? 3.037 -1.964 -20.781 1.00 89.19 82 GLY A N 1
ATOM 682 C CA . GLY A 1 82 ? 3.054 -1.347 -22.107 1.00 89.19 82 GLY A CA 1
ATOM 683 C C . GLY A 1 82 ? 3.737 0.018 -22.170 1.00 89.19 82 GLY A C 1
ATOM 684 O O . GLY A 1 82 ? 3.491 0.771 -23.111 1.00 89.19 82 GLY A O 1
ATOM 685 N N . TRP A 1 83 ? 4.575 0.356 -21.189 1.00 93.94 83 TRP A N 1
ATOM 686 C CA . TRP A 1 83 ? 5.416 1.547 -21.260 1.00 93.94 83 TRP A CA 1
ATOM 687 C C . TRP A 1 83 ? 6.548 1.344 -22.261 1.00 93.94 83 TRP A C 1
ATOM 689 O O . TRP A 1 83 ? 7.113 0.254 -22.374 1.00 93.94 83 TRP A O 1
ATOM 699 N N . ILE A 1 84 ? 6.895 2.409 -22.978 1.00 92.50 84 ILE A N 1
ATOM 700 C CA . ILE A 1 84 ? 7.843 2.347 -24.092 1.00 92.50 84 ILE A CA 1
ATOM 701 C C . ILE A 1 84 ? 9.151 3.022 -23.669 1.00 92.50 84 ILE A C 1
ATOM 703 O O . ILE A 1 84 ? 9.114 4.192 -23.293 1.00 92.50 84 ILE A O 1
ATOM 707 N N . PRO A 1 85 ? 10.307 2.340 -23.719 1.00 92.12 85 PRO A N 1
ATOM 708 C CA . PRO A 1 85 ? 11.586 2.986 -23.450 1.00 92.12 85 PRO A CA 1
ATOM 709 C C . PRO A 1 85 ? 11.890 4.022 -24.543 1.00 92.12 85 PRO A C 1
ATOM 711 O O . PRO A 1 85 ? 11.822 3.699 -25.729 1.00 92.12 85 PRO A O 1
ATOM 714 N N . ILE A 1 86 ? 12.221 5.253 -24.147 1.00 90.62 86 ILE A N 1
ATOM 715 C CA . ILE A 1 86 ? 12.449 6.375 -25.080 1.00 90.62 86 ILE A CA 1
ATOM 716 C C . ILE A 1 86 ? 13.931 6.736 -25.158 1.00 90.62 86 ILE A C 1
ATOM 718 O O . ILE A 1 86 ? 14.492 6.854 -26.246 1.00 90.62 86 ILE A O 1
ATOM 722 N N . THR A 1 87 ? 14.569 6.870 -23.993 1.00 87.00 87 THR A N 1
ATOM 723 C CA . THR A 1 87 ? 15.948 7.346 -23.871 1.00 87.00 87 THR A CA 1
ATOM 724 C C . THR A 1 87 ? 16.702 6.504 -22.853 1.00 87.00 87 THR A C 1
ATOM 726 O O . THR A 1 87 ? 16.196 6.184 -21.773 1.00 87.00 87 THR A O 1
ATOM 729 N N . GLU A 1 88 ? 17.951 6.172 -23.174 1.00 82.81 88 GLU A N 1
ATOM 730 C CA . GLU A 1 88 ? 18.877 5.545 -22.238 1.00 82.81 88 GLU A CA 1
ATOM 731 C C . GLU A 1 88 ? 20.002 6.528 -21.884 1.00 82.81 88 GLU A C 1
ATOM 733 O O . GLU A 1 88 ? 21.025 6.603 -22.561 1.00 82.81 88 GLU A O 1
ATOM 738 N N . GLY A 1 89 ? 19.797 7.298 -20.811 1.00 81.00 89 GLY A N 1
ATOM 739 C CA . GLY A 1 89 ? 20.801 8.215 -20.268 1.00 81.00 89 GLY A CA 1
ATOM 740 C C . GLY A 1 89 ? 21.920 7.486 -19.516 1.00 81.00 89 GLY A C 1
ATOM 741 O O . GLY A 1 89 ? 21.901 6.266 -19.363 1.00 81.00 89 GLY A O 1
ATOM 742 N N . GLU A 1 90 ? 22.907 8.221 -19.002 1.00 79.75 90 GLU A N 1
ATOM 743 C CA . GLU A 1 90 ? 24.039 7.630 -18.266 1.00 79.75 90 GLU A CA 1
ATOM 744 C C . GLU A 1 90 ? 23.604 7.004 -16.926 1.00 79.75 90 GLU A C 1
ATOM 746 O O . GLU A 1 90 ? 24.050 5.914 -16.561 1.00 79.75 90 GLU A O 1
ATOM 751 N N . HIS A 1 91 ? 22.672 7.654 -16.224 1.00 82.50 91 HIS A N 1
ATOM 752 C CA . HIS A 1 91 ? 22.233 7.258 -14.880 1.00 82.50 91 HIS A CA 1
ATOM 753 C C . HIS A 1 91 ? 20.785 6.764 -14.805 1.00 82.50 91 HIS A C 1
ATOM 755 O O . HIS A 1 91 ? 20.433 6.069 -13.852 1.00 82.50 91 HIS A O 1
ATOM 761 N N . PHE A 1 92 ? 19.960 7.077 -15.804 1.00 87.50 92 PHE A N 1
ATOM 762 C CA . PHE A 1 92 ? 18.526 6.787 -15.815 1.00 87.50 92 PHE A CA 1
ATOM 763 C C . PHE A 1 92 ? 18.092 6.172 -17.147 1.00 87.50 92 PHE A C 1
ATOM 765 O O . PHE A 1 92 ? 18.765 6.318 -18.170 1.00 87.50 92 PHE A O 1
ATOM 772 N N . ARG A 1 93 ? 16.961 5.468 -17.116 1.00 90.00 93 ARG A N 1
ATOM 773 C CA . ARG A 1 93 ? 16.196 5.039 -18.291 1.00 90.00 93 ARG A CA 1
ATOM 774 C C . ARG A 1 93 ? 14.831 5.706 -18.253 1.00 90.00 93 ARG A C 1
ATOM 776 O O . ARG A 1 93 ? 14.168 5.655 -17.218 1.00 90.00 93 ARG A O 1
ATOM 783 N N . GLU A 1 94 ? 14.426 6.295 -19.365 1.00 93.31 94 GLU A N 1
ATOM 784 C CA . GLU A 1 94 ? 13.148 6.994 -19.499 1.00 93.31 94 GLU A CA 1
ATOM 785 C C . GLU A 1 94 ? 12.119 6.110 -20.200 1.00 93.31 94 GLU A C 1
ATOM 787 O O . GLU A 1 94 ? 12.413 5.496 -21.231 1.00 93.31 94 GLU A O 1
ATOM 792 N N . TYR A 1 95 ? 10.902 6.087 -19.661 1.00 94.44 95 TYR A N 1
ATOM 793 C CA . TYR A 1 95 ? 9.780 5.325 -20.200 1.00 94.44 95 TYR A CA 1
ATOM 794 C C . TYR A 1 95 ? 8.580 6.233 -20.463 1.00 94.44 95 TYR A C 1
ATOM 796 O O . TYR A 1 95 ? 8.147 6.960 -19.568 1.00 94.44 95 TYR A O 1
ATOM 804 N N . GLN A 1 96 ? 8.006 6.145 -21.661 1.00 94.75 96 GLN A N 1
ATOM 805 C CA . GLN A 1 96 ? 6.765 6.822 -22.024 1.00 94.75 96 GLN A CA 1
ATOM 806 C C . GLN A 1 96 ? 5.565 6.038 -21.521 1.00 94.75 96 GLN A C 1
ATOM 808 O O . GLN A 1 96 ? 5.504 4.812 -21.676 1.00 94.75 96 GLN A O 1
ATOM 813 N N . ALA A 1 97 ? 4.583 6.758 -20.991 1.00 93.31 97 ALA A N 1
ATOM 814 C CA . ALA A 1 97 ? 3.308 6.167 -20.632 1.00 93.31 97 ALA A CA 1
ATOM 815 C C . ALA A 1 97 ? 2.523 5.720 -21.882 1.00 93.31 97 ALA A C 1
ATOM 817 O O . ALA A 1 97 ? 2.497 6.433 -22.890 1.00 93.31 97 ALA A O 1
ATOM 818 N N . PRO A 1 98 ? 1.825 4.574 -21.836 1.00 90.75 98 PRO A N 1
ATOM 819 C CA . PRO A 1 98 ? 0.920 4.182 -22.905 1.00 90.75 98 PRO A CA 1
ATOM 820 C C . PRO A 1 98 ? -0.326 5.078 -22.961 1.00 90.75 98 PRO A C 1
ATOM 822 O O . PRO A 1 98 ? -0.889 5.475 -21.941 1.00 90.75 98 PRO A O 1
ATOM 825 N N . HIS A 1 99 ? -0.817 5.323 -24.179 1.00 86.94 99 HIS A N 1
ATOM 826 C CA . HIS A 1 99 ? -1.935 6.234 -24.466 1.00 86.94 99 HIS A CA 1
ATOM 827 C C . HIS A 1 99 ? -3.211 5.968 -23.649 1.00 86.94 99 HIS A C 1
ATOM 829 O O . HIS A 1 99 ? -3.946 6.898 -23.327 1.00 86.94 99 HIS A O 1
ATOM 835 N N . HIS A 1 100 ? -3.484 4.708 -23.300 1.00 86.25 100 HIS A N 1
ATOM 836 C CA . HIS A 1 100 ? -4.697 4.330 -22.571 1.00 86.25 100 HIS A CA 1
ATOM 837 C C . HIS A 1 100 ? -4.725 4.834 -21.118 1.00 86.25 100 HIS A C 1
ATOM 839 O O . HIS A 1 100 ? -5.792 4.837 -20.512 1.00 86.25 100 HIS A O 1
ATOM 845 N N . L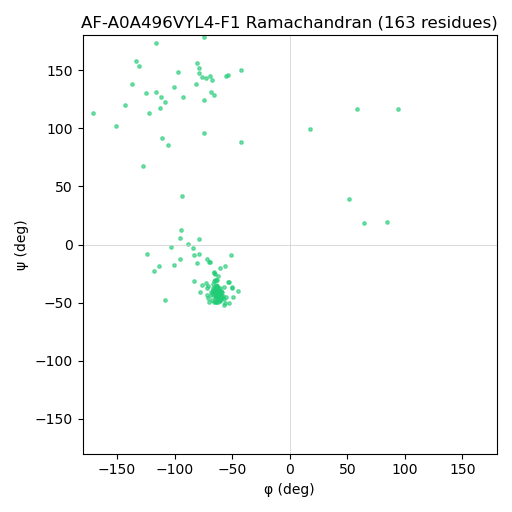EU A 1 101 ? -3.586 5.267 -20.560 1.00 87.62 101 LEU A N 1
ATOM 846 C CA . LEU A 1 101 ? -3.524 5.848 -19.214 1.00 87.62 101 LEU A CA 1
ATOM 847 C C . LEU A 1 101 ? -3.991 7.309 -19.170 1.00 87.62 101 LEU A C 1
ATOM 849 O O . LEU A 1 101 ? -4.122 7.866 -18.085 1.00 87.62 101 LEU A O 1
ATOM 853 N N . GLY A 1 102 ? -4.229 7.947 -20.324 1.00 86.25 102 GLY A N 1
ATOM 854 C CA . GLY A 1 102 ? -4.688 9.339 -20.385 1.00 86.25 102 GLY A CA 1
ATOM 855 C C . GLY A 1 102 ? -3.677 10.356 -19.841 1.00 86.25 102 GLY A C 1
ATOM 856 O O . GLY A 1 102 ? -4.061 11.474 -19.501 1.00 86.25 102 GLY A O 1
ATOM 857 N N . LEU A 1 103 ? -2.402 9.970 -19.733 1.00 89.50 103 LEU A N 1
ATOM 858 C CA . LEU A 1 103 ? -1.316 10.854 -19.319 1.00 89.50 103 LEU A CA 1
ATOM 859 C C . LEU A 1 103 ? -0.865 11.745 -20.493 1.00 89.50 103 LEU A C 1
ATOM 861 O O . LEU A 1 103 ? -1.002 11.338 -21.651 1.00 89.50 103 LEU A O 1
ATOM 865 N N . PRO A 1 104 ? -0.331 12.952 -20.219 1.00 89.38 104 PRO A N 1
ATOM 866 C CA . PRO A 1 104 ? 0.238 13.819 -21.248 1.00 89.38 104 PRO A CA 1
ATOM 867 C C . PRO A 1 104 ? 1.296 13.100 -22.096 1.00 89.38 104 PRO A C 1
ATOM 869 O O . PRO A 1 104 ? 2.037 12.259 -21.594 1.00 89.38 104 PRO A O 1
ATOM 872 N N . SER A 1 105 ? 1.392 13.437 -23.383 1.00 83.50 105 SER A N 1
ATOM 873 C CA . SER A 1 105 ? 2.325 12.780 -24.315 1.00 83.50 105 SER A CA 1
ATOM 874 C C . SER A 1 105 ? 3.801 13.029 -23.991 1.00 83.50 105 SER A C 1
ATOM 876 O O . SER A 1 105 ? 4.662 12.248 -24.391 1.00 83.50 105 SER A O 1
ATOM 878 N N . ASP A 1 106 ? 4.085 14.124 -23.293 1.00 88.00 106 ASP A N 1
ATOM 879 C CA . ASP A 1 106 ? 5.395 14.514 -22.773 1.00 88.00 106 ASP A CA 1
ATOM 880 C C . ASP A 1 106 ? 5.676 13.940 -21.374 1.00 88.00 106 ASP A C 1
ATOM 882 O O . ASP A 1 106 ? 6.746 14.182 -20.820 1.00 88.00 106 ASP A O 1
ATOM 886 N N . TYR A 1 107 ? 4.751 13.164 -20.799 1.00 90.62 107 TYR A N 1
ATOM 887 C CA . TYR A 1 107 ? 4.984 12.476 -19.538 1.00 90.62 107 TYR A CA 1
ATOM 888 C C . TYR A 1 107 ? 5.918 11.280 -19.745 1.00 90.62 107 TYR A C 1
ATOM 890 O O . TYR A 1 107 ? 5.617 10.345 -20.495 1.00 90.62 107 TYR A O 1
ATOM 898 N N . PHE A 1 108 ? 7.016 11.269 -18.997 1.00 91.50 108 PHE A N 1
ATOM 899 C CA . PHE A 1 108 ? 7.928 10.141 -18.902 1.00 91.50 108 PHE A CA 1
ATOM 900 C C . PHE A 1 108 ? 8.235 9.819 -17.441 1.00 91.50 108 PHE A C 1
ATOM 902 O O . PHE A 1 108 ? 8.173 10.675 -16.557 1.00 91.50 108 PHE A O 1
ATOM 909 N N . LEU A 1 109 ? 8.565 8.556 -17.195 1.00 92.06 109 LEU A N 1
ATOM 910 C CA . LEU A 1 109 ? 9.023 8.075 -15.903 1.00 92.06 109 LEU A CA 1
ATOM 911 C C . LEU A 1 109 ? 10.493 7.678 -16.004 1.00 92.06 109 LEU A C 1
ATOM 913 O O . LEU A 1 109 ? 10.872 6.868 -16.850 1.00 92.06 109 LEU A O 1
ATOM 917 N N . GLU A 1 110 ? 11.306 8.227 -15.111 1.00 91.38 110 GLU A N 1
ATOM 918 C CA . GLU A 1 110 ? 12.725 7.907 -15.008 1.00 91.38 110 GLU A CA 1
ATOM 919 C C . GLU A 1 110 ? 12.956 6.779 -14.001 1.00 91.38 110 GLU A C 1
ATOM 921 O O . GLU A 1 110 ? 12.563 6.867 -12.834 1.00 91.38 110 GLU A O 1
ATOM 926 N N . VAL A 1 111 ? 13.653 5.730 -14.437 1.00 89.56 111 VAL A N 1
ATOM 927 C CA . VAL A 1 111 ? 14.105 4.635 -13.576 1.00 89.56 111 VAL A CA 1
ATOM 928 C C . VAL A 1 111 ? 15.637 4.659 -13.487 1.00 89.56 111 VAL A C 1
ATOM 930 O O . VAL A 1 111 ? 16.307 4.496 -14.512 1.00 89.56 111 VAL A O 1
ATOM 933 N N . PRO A 1 112 ? 16.218 4.858 -12.289 1.00 86.62 112 PRO A N 1
ATOM 934 C CA . PRO A 1 112 ? 17.662 4.785 -12.075 1.00 86.62 112 PRO A CA 1
ATOM 935 C C . PRO A 1 112 ? 18.287 3.455 -12.521 1.00 86.62 112 PRO A C 1
ATOM 937 O O . PRO A 1 112 ? 17.705 2.385 -12.337 1.00 86.62 112 PRO A O 1
ATOM 940 N N . LYS A 1 113 ? 19.519 3.504 -13.032 1.00 81.62 113 LYS A N 1
ATOM 941 C CA . LYS A 1 113 ? 20.342 2.314 -13.304 1.00 81.62 113 LYS A CA 1
ATOM 942 C C . LYS A 1 113 ? 21.019 1.802 -12.022 1.00 81.62 113 LYS A C 1
ATOM 944 O O . LYS A 1 113 ? 21.266 2.563 -11.087 1.00 81.62 113 LYS A O 1
ATOM 949 N N . GLU A 1 114 ? 21.374 0.512 -11.992 1.00 69.50 114 GLU A N 1
ATOM 950 C CA . GLU A 1 114 ? 21.944 -0.179 -10.813 1.00 69.50 114 GLU A CA 1
ATOM 951 C C . GLU A 1 114 ? 23.224 0.457 -10.231 1.00 69.50 114 GLU A C 1
ATOM 953 O O . GLU A 1 114 ? 23.579 0.199 -9.079 1.00 69.50 114 GLU A O 1
ATOM 958 N N . SER A 1 115 ? 23.921 1.306 -10.990 1.00 57.06 115 SER A N 1
ATOM 959 C CA . SER A 1 115 ? 25.124 2.016 -10.542 1.00 57.06 115 SER A CA 1
ATOM 960 C C . SER A 1 115 ? 24.855 3.108 -9.490 1.00 57.06 115 SER A C 1
ATOM 962 O O . SER A 1 115 ? 25.787 3.514 -8.798 1.00 57.06 115 SER A O 1
ATOM 964 N N . ALA A 1 116 ? 23.605 3.544 -9.286 1.00 59.81 116 ALA A N 1
ATOM 965 C CA . ALA A 1 116 ? 23.233 4.647 -8.385 1.00 59.81 116 ALA A CA 1
ATOM 966 C C . ALA A 1 116 ? 22.837 4.201 -6.950 1.00 59.81 116 ALA A C 1
ATOM 968 O O . ALA A 1 116 ? 21.870 4.702 -6.367 1.00 59.81 116 ALA A O 1
ATOM 969 N N . LYS A 1 117 ? 23.575 3.244 -6.363 1.00 57.47 117 LYS A N 1
ATOM 970 C CA . LYS A 1 117 ? 23.179 2.482 -5.152 1.00 57.47 117 LYS A CA 1
ATOM 971 C C . LYS A 1 117 ? 22.775 3.312 -3.924 1.00 57.47 117 LYS A C 1
ATOM 973 O O . LYS A 1 117 ? 21.891 2.887 -3.190 1.00 57.47 117 LYS A O 1
ATOM 978 N N . ASN A 1 118 ? 23.359 4.491 -3.704 1.00 62.22 118 ASN A N 1
ATOM 979 C CA . ASN A 1 118 ? 23.148 5.237 -2.453 1.00 62.22 118 ASN A CA 1
ATOM 980 C C . ASN A 1 118 ? 21.862 6.086 -2.414 1.00 62.22 118 ASN A C 1
ATOM 982 O O . ASN A 1 118 ? 21.526 6.619 -1.360 1.00 62.22 118 ASN A O 1
ATOM 986 N N . VAL A 1 119 ? 21.139 6.234 -3.532 1.00 70.75 119 VAL A N 1
ATOM 987 C CA . VAL A 1 119 ? 19.916 7.072 -3.591 1.00 70.75 119 VAL A CA 1
ATOM 988 C C . VAL A 1 119 ? 18.694 6.295 -4.088 1.00 70.75 119 VAL A C 1
ATOM 990 O O . VAL A 1 119 ? 17.569 6.781 -3.987 1.00 70.75 119 VAL A O 1
ATOM 993 N N . TRP A 1 120 ? 18.892 5.061 -4.558 1.00 78.94 120 TRP A N 1
ATOM 994 C CA . TRP A 1 120 ? 17.854 4.210 -5.139 1.00 78.94 120 TRP A CA 1
ATOM 995 C C . TRP A 1 120 ? 16.581 4.113 -4.288 1.00 78.94 120 TRP A C 1
ATOM 997 O O . TRP A 1 120 ? 15.492 4.302 -4.816 1.00 78.94 120 TRP A O 1
ATOM 1007 N N . GLN A 1 121 ? 16.707 3.911 -2.974 1.00 76.44 121 GLN A N 1
ATOM 1008 C CA . GLN A 1 121 ? 15.558 3.753 -2.073 1.00 76.44 121 GLN A CA 1
ATOM 1009 C C . GLN A 1 121 ? 14.580 4.937 -2.156 1.00 76.44 121 GLN A C 1
ATOM 1011 O O . GLN A 1 121 ? 13.373 4.749 -2.288 1.00 76.44 121 GLN A O 1
ATOM 1016 N N . LYS A 1 122 ? 15.096 6.174 -2.158 1.00 77.50 122 LYS A N 1
ATOM 1017 C CA . LYS A 1 122 ? 14.259 7.383 -2.240 1.00 77.50 122 LYS A CA 1
ATOM 1018 C C . LYS A 1 122 ? 13.555 7.502 -3.592 1.00 77.50 122 LYS A C 1
ATOM 1020 O O . LYS A 1 122 ? 12.432 7.997 -3.648 1.00 77.50 122 LYS A O 1
ATOM 1025 N N . TYR A 1 123 ? 14.202 7.048 -4.665 1.00 84.12 123 TYR A N 1
ATOM 1026 C CA . TYR A 1 123 ? 13.590 6.989 -5.992 1.00 84.12 123 TYR A CA 1
ATOM 1027 C C . TYR A 1 123 ? 12.522 5.897 -6.063 1.00 84.12 123 TYR A C 1
ATOM 1029 O O . TYR A 1 123 ? 11.418 6.177 -6.518 1.00 84.12 123 TYR A O 1
ATOM 1037 N N . ALA A 1 124 ? 12.804 4.697 -5.553 1.00 84.75 124 ALA A N 1
ATOM 1038 C CA . ALA A 1 124 ? 11.871 3.576 -5.547 1.00 84.75 124 ALA A CA 1
ATOM 1039 C C . ALA A 1 124 ? 10.557 3.929 -4.833 1.00 84.75 124 ALA A C 1
ATOM 1041 O O . ALA A 1 124 ? 9.492 3.716 -5.407 1.00 84.75 124 ALA A O 1
ATOM 1042 N N . ILE A 1 125 ? 10.622 4.551 -3.646 1.00 84.50 125 ILE A N 1
ATOM 1043 C CA . ILE A 1 125 ? 9.429 5.006 -2.904 1.00 84.50 125 ILE A CA 1
ATOM 1044 C C . ILE A 1 125 ? 8.586 5.951 -3.767 1.00 84.50 125 ILE A C 1
ATOM 1046 O O . ILE A 1 125 ? 7.392 5.729 -3.955 1.00 84.50 125 ILE A O 1
ATOM 1050 N N . ARG A 1 126 ? 9.213 6.977 -4.356 1.00 85.62 126 ARG A N 1
ATOM 1051 C CA . ARG A 1 126 ? 8.507 7.957 -5.195 1.00 85.62 126 ARG A CA 1
ATOM 1052 C C . ARG A 1 126 ? 7.897 7.329 -6.441 1.00 85.62 126 ARG A C 1
ATOM 1054 O O . ARG A 1 126 ? 6.785 7.686 -6.818 1.00 85.62 126 ARG A O 1
ATOM 1061 N N . ILE A 1 127 ? 8.607 6.402 -7.082 1.00 89.38 127 ILE A N 1
ATOM 1062 C CA . ILE A 1 127 ? 8.099 5.695 -8.260 1.00 89.38 127 ILE A CA 1
ATOM 1063 C C . ILE A 1 127 ? 6.876 4.855 -7.876 1.00 89.38 127 ILE A C 1
ATOM 1065 O O . ILE A 1 127 ? 5.856 4.940 -8.555 1.00 89.38 127 ILE A O 1
ATOM 1069 N N . VAL A 1 128 ? 6.931 4.113 -6.764 1.00 88.75 128 VAL A N 1
ATOM 1070 C CA . VAL A 1 128 ? 5.781 3.348 -6.250 1.00 88.75 128 VAL A CA 1
ATOM 1071 C C . VAL A 1 128 ? 4.590 4.265 -5.970 1.00 88.75 128 VAL A C 1
ATOM 1073 O O . VAL A 1 128 ? 3.478 3.958 -6.389 1.00 88.75 128 VAL A O 1
ATOM 1076 N N . GLU A 1 129 ? 4.798 5.405 -5.312 1.00 86.31 129 GLU A N 1
ATOM 1077 C CA . GLU A 1 129 ? 3.730 6.373 -5.026 1.00 86.31 129 GLU A CA 1
ATOM 1078 C C . GLU A 1 129 ? 3.097 6.976 -6.287 1.00 86.31 129 GLU A C 1
ATOM 1080 O O . GLU A 1 129 ? 1.896 7.250 -6.313 1.00 86.31 129 GLU A O 1
ATOM 1085 N N . MET A 1 130 ? 3.890 7.234 -7.329 1.00 89.31 130 MET A N 1
ATOM 1086 C CA . MET A 1 130 ? 3.376 7.747 -8.600 1.00 89.31 130 MET A CA 1
ATOM 1087 C C . MET A 1 130 ? 2.575 6.676 -9.336 1.00 89.31 130 MET A C 1
ATOM 1089 O O . MET A 1 130 ? 1.442 6.920 -9.749 1.00 89.31 130 MET A O 1
ATOM 1093 N N . LEU A 1 131 ? 3.140 5.478 -9.460 1.00 90.38 131 LEU A N 1
ATOM 1094 C CA . LEU A 1 131 ? 2.501 4.366 -10.152 1.00 90.38 131 LEU A CA 1
ATOM 1095 C C . LEU A 1 131 ? 1.225 3.905 -9.437 1.00 90.38 131 LEU A C 1
ATOM 1097 O O . LEU A 1 131 ? 0.235 3.619 -10.105 1.00 90.38 131 LEU A O 1
ATOM 1101 N N . SER A 1 132 ? 1.192 3.901 -8.103 1.00 85.69 132 SER A N 1
ATOM 1102 C CA . SER A 1 132 ? -0.012 3.532 -7.347 1.00 85.69 132 SER A CA 1
ATOM 1103 C C . SER A 1 132 ? -1.171 4.500 -7.600 1.00 85.69 132 SER A C 1
ATOM 1105 O O . SER A 1 132 ? -2.318 4.077 -7.746 1.00 85.69 132 SER A O 1
ATOM 1107 N N . LYS A 1 133 ? -0.874 5.795 -7.773 1.00 86.44 133 LYS A N 1
ATOM 1108 C CA . LYS A 1 133 ? -1.863 6.803 -8.184 1.00 86.44 133 LYS A CA 1
ATOM 1109 C C . LYS A 1 133 ? -2.342 6.595 -9.618 1.00 86.44 133 LYS A C 1
ATOM 1111 O O . LYS A 1 133 ? -3.544 6.689 -9.850 1.00 86.44 133 LYS A O 1
ATOM 1116 N N . ILE A 1 134 ? -1.428 6.304 -10.548 1.00 88.81 134 ILE A N 1
ATOM 1117 C CA . ILE A 1 134 ? -1.746 6.060 -11.967 1.00 88.81 134 ILE A CA 1
ATOM 1118 C C . ILE A 1 134 ? -2.645 4.825 -12.124 1.00 88.81 134 ILE A C 1
ATOM 1120 O O . ILE A 1 134 ? -3.610 4.862 -12.880 1.00 88.81 134 ILE A O 1
ATOM 1124 N N . TYR A 1 135 ? -2.362 3.749 -11.388 1.00 85.69 135 TYR A N 1
ATOM 1125 C CA . TYR A 1 135 ? -3.110 2.489 -11.468 1.00 85.69 135 TYR A CA 1
ATOM 1126 C C . TYR A 1 135 ? -4.219 2.344 -10.419 1.00 85.69 135 TYR A C 1
ATOM 1128 O O . TYR A 1 135 ? -4.844 1.288 -10.334 1.00 85.69 135 TYR A O 1
ATOM 1136 N N . HIS A 1 136 ? -4.484 3.390 -9.633 1.00 83.25 136 HIS A N 1
ATOM 1137 C CA . HIS A 1 136 ? -5.512 3.410 -8.589 1.00 83.25 136 HIS A CA 1
ATOM 1138 C C . HIS A 1 136 ? -5.427 2.232 -7.596 1.00 83.25 136 HIS A C 1
ATOM 1140 O O . HIS A 1 136 ? -6.451 1.696 -7.166 1.00 83.25 136 HIS A O 1
ATOM 1146 N N . CYS A 1 137 ? -4.211 1.840 -7.217 1.00 79.50 137 CYS A N 1
ATOM 1147 C CA . CYS A 1 137 ? -3.949 0.806 -6.217 1.00 79.50 137 CYS A CA 1
ATOM 1148 C C . CYS A 1 137 ? -3.224 1.380 -4.996 1.00 79.50 137 CYS A C 1
ATOM 1150 O O . CYS A 1 137 ? -2.845 2.554 -4.963 1.00 79.50 137 CYS A O 1
ATOM 1152 N N . THR A 1 138 ? -3.060 0.563 -3.957 1.00 79.38 138 THR A N 1
ATOM 1153 C CA . THR A 1 138 ? -2.255 0.958 -2.800 1.00 79.38 138 THR A CA 1
ATOM 1154 C C . THR A 1 138 ? -0.758 0.804 -3.124 1.00 79.38 138 THR A C 1
ATOM 1156 O O . THR A 1 138 ? -0.389 -0.073 -3.916 1.00 79.38 138 THR A O 1
ATOM 1159 N N . PRO A 1 139 ? 0.134 1.652 -2.569 1.00 81.44 139 PRO A N 1
ATOM 1160 C CA . PRO A 1 139 ? 1.582 1.453 -2.668 1.00 81.44 139 PRO A CA 1
ATOM 1161 C C . PRO A 1 139 ? 2.015 0.033 -2.281 1.00 81.44 139 PRO A C 1
ATOM 1163 O O . PRO A 1 139 ? 2.913 -0.530 -2.902 1.00 81.44 139 PRO A O 1
ATOM 1166 N N . GLU A 1 140 ? 1.351 -0.547 -1.288 1.00 76.06 140 GLU A N 1
ATOM 1167 C CA . GLU A 1 140 ? 1.599 -1.882 -0.754 1.00 76.06 140 GLU A CA 1
ATOM 1168 C C . GLU A 1 140 ? 1.289 -2.973 -1.787 1.00 76.06 140 GLU A C 1
ATOM 1170 O O . GLU A 1 140 ? 2.139 -3.819 -2.078 1.00 76.06 140 GLU A O 1
ATOM 1175 N N . ASP A 1 141 ? 0.108 -2.914 -2.410 1.00 74.94 141 ASP A N 1
ATOM 1176 C CA . ASP A 1 141 ? -0.288 -3.858 -3.461 1.00 74.94 141 ASP A CA 1
ATOM 1177 C C . ASP A 1 141 ? 0.688 -3.806 -4.640 1.00 74.94 141 ASP A C 1
ATOM 1179 O O . ASP A 1 141 ? 1.095 -4.839 -5.181 1.00 74.94 141 ASP A O 1
ATOM 1183 N N . LEU A 1 142 ? 1.113 -2.598 -5.019 1.00 83.44 142 LEU A N 1
ATOM 1184 C CA . LEU A 1 142 ? 2.063 -2.414 -6.107 1.00 83.44 142 LEU A CA 1
ATOM 1185 C C . LEU A 1 142 ? 3.442 -2.997 -5.772 1.00 83.44 142 LEU A C 1
ATOM 1187 O O . LEU A 1 142 ? 4.055 -3.630 -6.629 1.00 83.44 142 LEU A O 1
ATOM 1191 N N . GLN A 1 143 ? 3.930 -2.841 -4.540 1.00 81.50 143 GLN A N 1
ATOM 1192 C CA . GLN A 1 143 ? 5.199 -3.443 -4.116 1.00 81.50 143 GLN A CA 1
ATOM 1193 C C . GLN A 1 143 ? 5.159 -4.971 -4.179 1.00 81.50 143 GLN A C 1
ATOM 1195 O O . GLN A 1 143 ? 6.124 -5.593 -4.631 1.00 81.50 143 GLN A O 1
ATOM 1200 N N . ILE A 1 144 ? 4.037 -5.583 -3.790 1.00 77.06 144 ILE A N 1
ATOM 1201 C CA . ILE A 1 144 ? 3.831 -7.031 -3.909 1.00 77.06 144 ILE A CA 1
ATOM 1202 C C . ILE A 1 144 ? 3.906 -7.457 -5.380 1.00 77.06 144 ILE A C 1
ATOM 1204 O O . ILE A 1 144 ? 4.584 -8.440 -5.696 1.00 77.06 144 ILE A O 1
ATOM 1208 N N . VAL A 1 145 ? 3.256 -6.712 -6.280 1.00 81.12 145 VAL A N 1
ATOM 1209 C CA . VAL A 1 145 ? 3.293 -6.969 -7.729 1.00 81.12 145 VAL A CA 1
ATOM 1210 C C . VAL A 1 145 ? 4.711 -6.831 -8.281 1.00 81.12 145 VAL A C 1
ATOM 1212 O O . VAL A 1 145 ? 5.165 -7.724 -8.994 1.00 81.12 145 VAL A O 1
ATOM 1215 N N . LEU A 1 146 ? 5.435 -5.773 -7.909 1.00 84.69 146 LEU A N 1
ATOM 1216 C CA . LEU A 1 146 ? 6.818 -5.538 -8.335 1.00 84.69 146 LEU A CA 1
ATOM 1217 C C . LEU A 1 146 ? 7.747 -6.676 -7.890 1.00 84.69 146 LEU A C 1
ATOM 1219 O O . LEU A 1 146 ? 8.503 -7.209 -8.697 1.00 84.69 146 LEU A O 1
ATOM 1223 N N . LYS A 1 147 ? 7.661 -7.111 -6.628 1.00 75.50 147 LYS A N 1
ATOM 1224 C CA . LYS A 1 147 ? 8.489 -8.214 -6.102 1.00 75.50 147 LYS A CA 1
ATOM 1225 C C . LYS A 1 147 ? 8.170 -9.555 -6.734 1.00 75.50 147 LYS A C 1
ATOM 1227 O O . LYS A 1 147 ? 9.061 -10.366 -6.974 1.00 75.50 147 LYS A O 1
ATOM 1232 N N . ARG A 1 148 ? 6.884 -9.820 -6.947 1.00 71.81 148 ARG A N 1
ATOM 1233 C CA . ARG A 1 148 ? 6.402 -11.105 -7.451 1.00 71.81 148 ARG A CA 1
ATOM 1234 C C . ARG A 1 148 ? 6.235 -11.110 -8.970 1.00 71.81 148 ARG A C 1
ATOM 1236 O O . ARG A 1 148 ? 5.647 -12.060 -9.486 1.00 71.81 148 ARG A O 1
ATOM 1243 N N . GLY A 1 149 ? 6.770 -10.104 -9.672 1.00 58.97 149 GLY A N 1
ATOM 1244 C CA . GLY A 1 149 ? 6.636 -9.856 -11.114 1.00 58.97 149 GLY A CA 1
ATOM 1245 C C . GLY A 1 149 ? 6.958 -11.032 -12.046 1.00 58.97 149 GLY A C 1
ATOM 1246 O O . GLY A 1 149 ? 6.619 -10.977 -13.220 1.00 58.97 149 GLY A O 1
ATOM 1247 N N . HIS A 1 150 ? 7.514 -12.136 -11.541 1.00 50.56 150 HIS A N 1
ATOM 1248 C CA . HIS A 1 150 ? 7.717 -13.374 -12.301 1.00 50.56 150 HIS A CA 1
ATOM 1249 C C . HIS A 1 150 ? 6.684 -14.493 -12.045 1.00 50.56 150 HIS A C 1
ATOM 1251 O O . HIS A 1 150 ? 6.576 -15.404 -12.861 1.00 50.56 150 HIS A O 1
ATOM 1257 N N . HIS A 1 151 ? 5.906 -14.451 -10.957 1.00 44.03 151 HIS A N 1
ATOM 1258 C CA . HIS A 1 151 ? 5.000 -15.545 -10.561 1.00 44.03 151 HIS A CA 1
ATOM 1259 C C . HIS A 1 151 ? 3.508 -15.183 -10.539 1.00 44.03 151 HIS A C 1
ATOM 1261 O O . HIS A 1 151 ? 2.679 -16.082 -10.645 1.00 44.03 151 HIS A O 1
ATOM 1267 N N . ILE A 1 152 ? 3.125 -13.906 -10.418 1.00 45.81 152 ILE A N 1
ATOM 1268 C CA . ILE A 1 152 ? 1.691 -13.549 -10.352 1.00 45.81 152 ILE A CA 1
ATOM 1269 C C . ILE A 1 152 ? 1.023 -13.628 -11.726 1.00 45.81 152 ILE A C 1
ATOM 1271 O O . ILE A 1 152 ? -0.114 -14.065 -11.818 1.00 45.81 152 ILE A O 1
ATOM 1275 N N . PHE A 1 153 ? 1.713 -13.298 -12.818 1.00 43.72 153 PHE A N 1
ATOM 1276 C CA . PH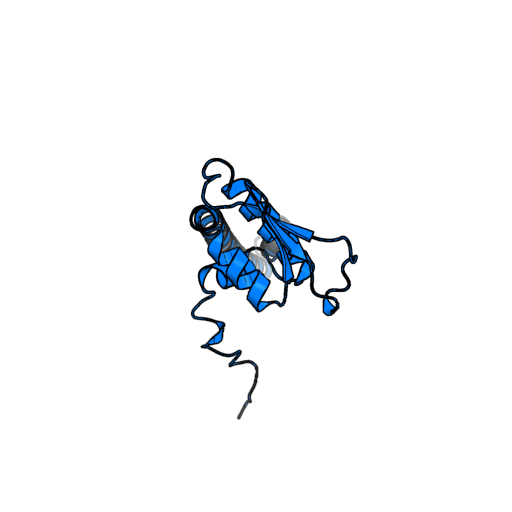E A 1 153 ? 1.093 -13.363 -14.148 1.00 43.72 153 PHE A CA 1
ATOM 1277 C C . PHE A 1 153 ? 0.870 -14.801 -14.655 1.00 43.72 153 PHE A C 1
ATOM 1279 O O . PHE A 1 153 ? 0.118 -14.996 -15.606 1.00 43.72 153 PHE A O 1
ATOM 1286 N N . SER A 1 154 ? 1.460 -15.812 -13.998 1.00 37.19 154 SER A N 1
ATOM 1287 C CA . SER A 1 154 ? 1.176 -17.237 -14.230 1.00 37.19 154 SER A CA 1
ATOM 1288 C C . SER A 1 154 ? 0.135 -17.830 -13.271 1.00 37.19 154 SER A C 1
ATOM 1290 O O . SER A 1 154 ? -0.404 -18.898 -13.554 1.00 37.19 154 SER A O 1
ATOM 1292 N N . MET A 1 155 ? -0.223 -17.130 -12.191 1.00 34.03 155 MET A N 1
ATOM 1293 C CA . MET A 1 155 ? -1.414 -17.421 -11.391 1.00 34.03 155 MET A CA 1
ATOM 1294 C C . MET A 1 155 ? -2.456 -16.365 -11.708 1.00 34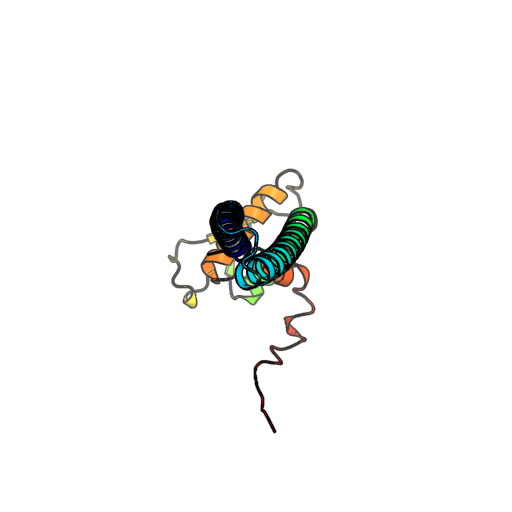.03 155 MET A C 1
ATOM 1296 O O . MET A 1 155 ? -2.554 -15.337 -11.043 1.00 34.03 155 MET A O 1
ATOM 1300 N N . GLY A 1 156 ? -3.206 -16.623 -12.777 1.00 30.97 156 GLY A N 1
ATOM 1301 C CA . GLY A 1 156 ? -4.314 -15.785 -13.185 1.00 30.97 156 GLY A CA 1
ATOM 1302 C C . GLY A 1 156 ? -5.165 -15.341 -11.999 1.00 30.97 156 GLY A C 1
ATOM 1303 O O . GLY A 1 156 ? -5.317 -16.034 -10.992 1.00 30.97 156 GLY A O 1
ATOM 1304 N N . ILE A 1 157 ? -5.737 -14.159 -12.176 1.00 37.22 157 ILE A N 1
ATOM 1305 C CA . ILE A 1 157 ? -6.959 -13.694 -11.537 1.00 37.22 157 ILE A CA 1
ATOM 1306 C C . ILE A 1 157 ? -7.981 -14.856 -11.538 1.00 37.22 157 ILE A C 1
ATOM 1308 O O . ILE A 1 157 ? -8.759 -15.034 -12.467 1.00 37.22 157 ILE A O 1
ATOM 1312 N N . THR A 1 158 ? -7.919 -15.676 -10.497 1.00 39.09 158 THR A N 1
ATOM 1313 C CA . THR A 1 158 ? -8.790 -16.795 -10.119 1.00 39.09 158 THR A CA 1
ATOM 1314 C C . THR A 1 158 ? -8.659 -16.784 -8.597 1.00 39.09 158 THR A C 1
ATOM 1316 O O . THR A 1 158 ? -7.588 -17.054 -8.079 1.00 39.09 158 THR A O 1
ATOM 1319 N N . ASP A 1 159 ? -9.590 -16.280 -7.796 1.00 38.91 159 ASP A N 1
ATOM 1320 C CA . ASP A 1 159 ? -11.035 -16.372 -7.891 1.00 38.91 159 ASP A CA 1
ATOM 1321 C C . ASP A 1 159 ? -11.710 -15.070 -7.439 1.00 38.91 159 ASP A C 1
ATOM 1323 O O . ASP A 1 159 ? -11.663 -14.681 -6.270 1.00 38.91 159 ASP A O 1
ATOM 1327 N N . LYS A 1 160 ? -12.466 -14.440 -8.341 1.00 40.78 160 LYS A N 1
ATOM 1328 C CA . LYS A 1 160 ? -13.710 -13.781 -7.937 1.00 40.78 160 LYS A CA 1
ATOM 1329 C C . LYS A 1 160 ? -14.861 -14.375 -8.738 1.00 40.78 160 LYS A C 1
ATOM 1331 O O . LYS A 1 160 ? -15.009 -14.096 -9.924 1.00 40.78 160 LYS A O 1
ATOM 1336 N N . LYS A 1 161 ? -15.718 -15.061 -7.971 1.00 41.03 161 LYS A N 1
ATOM 1337 C CA . LYS A 1 161 ? -17.055 -15.620 -8.244 1.00 41.03 161 LYS A CA 1
ATOM 1338 C C . LYS A 1 161 ? -17.053 -17.082 -8.694 1.00 41.03 161 LYS A C 1
ATOM 1340 O O . LYS A 1 161 ? -16.711 -17.340 -9.837 1.00 41.03 161 LYS A O 1
ATOM 1345 N N . ARG A 1 162 ? -17.672 -17.958 -7.880 1.00 29.22 162 ARG A N 1
ATOM 1346 C CA . ARG A 1 162 ? -18.979 -18.582 -8.196 1.00 29.22 162 ARG A CA 1
ATOM 1347 C C . ARG A 1 162 ? -19.603 -19.385 -7.012 1.00 29.22 162 ARG A C 1
ATOM 1349 O O . ARG A 1 162 ? -19.087 -20.427 -6.658 1.00 29.22 162 ARG A O 1
ATOM 1356 N N . TRP A 1 163 ? -20.735 -18.852 -6.506 1.00 33.59 163 TRP A N 1
ATOM 1357 C CA . TRP A 1 163 ? -21.988 -19.467 -5.975 1.00 33.59 163 TRP A CA 1
ATOM 1358 C C . TRP A 1 163 ? -21.928 -20.456 -4.790 1.00 33.59 163 TRP A C 1
ATOM 1360 O O . TRP A 1 163 ? -21.283 -21.487 -4.858 1.00 33.59 163 TRP A O 1
ATOM 1370 N N . ILE A 1 164 ? -22.528 -20.128 -3.634 1.00 38.94 164 ILE A N 1
ATOM 1371 C CA . ILE A 1 164 ? -23.905 -20.521 -3.234 1.00 38.94 164 ILE A CA 1
ATOM 1372 C C . ILE A 1 164 ? -24.477 -21.694 -4.041 1.00 38.94 164 ILE A C 1
ATOM 1374 O O . ILE A 1 164 ? -25.065 -21.486 -5.102 1.00 38.94 164 ILE A O 1
ATOM 1378 N N . SER A 1 165 ? -24.399 -22.880 -3.446 1.00 38.59 165 SER A N 1
ATOM 1379 C CA . SER A 1 165 ? -25.475 -23.878 -3.383 1.00 38.59 165 SER A CA 1
ATOM 1380 C C . SER A 1 165 ? -25.132 -24.887 -2.300 1.00 38.59 165 SER A C 1
ATOM 1382 O O . SER A 1 165 ? -24.011 -25.434 -2.393 1.00 38.59 165 SER A O 1
#

pLDDT: mean 78.52, std 16.38, range [29.22, 94.75]

Sequence (165 aa):
MNTIQLLEQNISETYKLLFSYENRLTKEPANFALRLTLQSLRTHLNELQTQYREANELSSTLLDDIEHLKPQYFVDFLLLMGWIPITEGEHFREYQAPHHLGLPSDYFLEVPKESAKNVWQKYAIRIVEMLSKIYHCTPEDLQIVLKRGHHIFSMGITDKKRWIS

Mean predicted aligned error: 14.05 Å

Solvent-accessible surface area (backbone atoms only — not comparable to full-atom values): 9760 Å² total; per-residue (Å²): 134,56,71,67,60,53,45,53,49,52,50,53,53,50,51,54,49,50,54,53,52,51,63,45,34,75,77,40,74,82,46,60,68,60,53,53,51,50,52,52,52,52,52,51,48,52,53,51,52,49,53,47,49,54,54,47,52,52,53,50,57,54,58,65,47,52,75,71,63,52,60,64,36,55,52,56,48,38,48,72,72,52,32,42,80,76,46,80,58,97,60,36,36,32,27,33,68,41,76,90,73,74,63,61,90,87,46,64,48,77,44,61,43,86,88,51,68,92,53,45,61,68,51,51,55,52,51,41,55,51,50,15,63,77,69,73,50,51,52,66,60,49,50,54,48,39,75,39,66,85,57,51,85,77,52,60,100,72,85,88,88,84,77,96,128

Foldseek 3Di:
DDPLVVLVVVLVVLVVVLVVLVVVCVVVVVPVVSVVVNVVSVVVSVVSVVVNVVVVVLVVVLLVCLLVQDLVLVVLVCVVQPWDFDDDDPFWTKTADDVVLVDDRPDIDIGTDPVPNPCNSVSSQVVLVVVCVSVVHDSSVVSVCSVCVPPVVVVDPPDDDDDDD

=== Feature glossary ===
The record interleaves many kinds of information about one protein. Here is each kind framed as the question it answers.

Q: Are the domains correctly placed relative to each other?
A: Predicted aligned error is AlphaFold's pairwise confidence. Unlike pLDDT (per-residue), PAE is per-residue-pair and captures whether two parts of the structure are correctly placed relative to each other. Units are ångströms of expected positional error.

Q: Which residues are in helices, strands, or loops?
A: Eight-state secondary structure (DSSP): H is the canonical α-helix, G the tighter 3₁₀-helix, I the wider π-helix; E/B are β-structure, T and S are turns and bends, and '-' is everything else. DSSP derives these from the pattern of main-chain N–H···O=C hydrogen bonds, not from the sequence.

Q: What if only a Cα trace is available?
A: P-SEA three-state annotation labels each residue as helix, strand, or coil based purely on the geometry of the Cα trace. It serves as a fallback when the full backbone (and thus DSSP) is unavailable.

Q: What are the backbone torsion angles?
A: φ (phi) and ψ (psi) are the two rotatable backbone dihedrals per residue: φ is the C(i-1)–N–Cα–C torsion, ψ is the N–Cα–C–N(i+1) torsion, both in degrees on (−180°, 180°]. α-helical residues cluster near (−60°, −45°); β-strand residues near (−120°, +130°). A Ramachandran plot is simply a scatter of (φ, ψ) for every residue.

Q: What known structures does this most resemble?
A: Structural nearest neighbors (via Foldseek easy-search vs the PDB). Reported per hit: target PDB id, E-value, and alignment TM-score. A TM-score above ~0.5 is the conventional threshold for 'same fold'.

Q: What family and function is it annotated with?
A: Database cross-references. InterPro integrates a dozen domain/family signature databases into unified entries with residue-range hits. GO terms attach function/process/location labels with evidence codes. CATH codes position the fold in a four-level structural taxonomy. Organism is the NCBI-taxonomy species name.

Q: Which residues are buried vs exposed?
A: Solvent accessibility: the surface area of each residue that a 1.4 Å water probe can touch, in Å². When only backbone atoms are present the absolute values are lower than full-atom SASA (side chains contribute most of the area) and are flagged as backbone-only.

Q: What do the diagnostic plots show?
A: Three diagnostic plots accompany the record. The Cα contact map visualizes the tertiary structure as a 2D adjacency matrix (8 Å cutoff, sequence-local contacts suppressed). The Ramachandran plot shows the distribution of backbone (φ, ψ) torsions, with points in the α and β basins reflecting secondary structure content. The PAE plot shows AlphaFold's inter-residue confidence as a color matrix.

Q: What is the amino-acid chain?
A: The amino-acid sequence is the protein's primary structure: the linear order of residues from the N-terminus to the C-terminus, written in one-letter code. Everything else here — the 3D coordinates, the secondary structure, the domain annotations — is ultimately a consequence of this string.

Q: What do the rendered images show?
A: The six renders are orthographic views along the three Cartesian axes in both directions. Representation (cartoon, sticks, or surface) and color scheme (sequence-rainbow or by-chain) vary across proteins so the training set covers all the common visualization conventions.

Q: Where is each backbone atom in 3D?
A: The mmCIF table is the protein's shape written out atom by atom. For each backbone N, Cα, C, and carbonyl O, it records an (x, y, z) coordinate triple in Å plus the residue type, chain letter, and residue number.

Q: How mobile is each atom in the crystal?
A: For experimental (PDB) structures, the B-factor (temperature factor) quantifies the positional spread of each atom in the crystal — a combination of thermal vibration and static disorder — in units of Å². High B-factors mark flexible loops or poorly resolved regions; low B-factors mark the rigid, well-ordered core.

Q: How big and how compact is the whole molecule?
A: Three whole-structure scalars: the radius of gyration (RMS distance of Cα from centroid, in Å), the count of Cα–Cα contacts (pairs closer than 8 Å and separated by more than four residues in sequence — i.e. tertiary, not local, contacts), and the bounding-box dimensions. Together they distinguish compact globular folds from extended fibres or disordered chains.

Q: What does the local fold look like, residue by residue?
A: A 3Di character summarizes, for each residue, the relative orientation of the Cα frame of its nearest spatial neighbor. Because it encodes fold topology rather than chemistry, 3Di alignments detect remote structural similarity that sequence alignment misses.

Q: How confident is the AlphaFold model at each residue?
A: For AlphaFold models, the B-factor field carries pLDDT — the model's own estimate of local accuracy on a 0–100 scale. Regions with pLDDT<50 should be treated as essentially unmodeled; they often correspond to intrinsically disordered segments.